Protein AF-A0A5K1AJ91-F1 (afdb_monomer)

Nearest PDB structures (foldseek):
  3t4s-assembly1_A  TM=8.915E-01  e=1.810E-06  Arabidopsis thaliana
  3t4q-assembly1_A  TM=8.744E-01  e=1.943E-06  Arabidopsis thaliana
  3t4t-assembly1_B  TM=8.647E-01  e=1.572E-06  Arabidopsis thaliana
  9b3k-assembly1_L  TM=3.046E-01  e=3.519E+00  Homo sapiens
  7nj3-assembly1_F  TM=2.349E-01  e=2.000E+00  Camelidae mixed library

Radius of gyration: 13.21 Å; Cα contacts (8 Å, |Δi|>4): 82; chains: 1; bounding box: 36×33×26 Å

pLDDT: mean 80.58, std 9.68, range [57.62, 92.0]

InterPro domains:
  IPR006189 CHASE domain [PS50839] (1-69)
  IPR042240 CHASE domain superfamily [G3DSA:3.30.450.350] (1-70)

Mean predicted aligned error: 6.77 Å

Secondary structure (DSSP, 8-state):
-------HHHHHHHHHHHH-SS-----EEEE-SSTTSPEEEES-S----S-PPEEEE--S-TT--EEEE-

Sequence (70 aa):
YIGGIFDIESLVEKLLHQLASKQTIVVNVYDTTNASHSISMYGPTVLDNRQRHVSPLNFGDPFRKHEMQC

Foldseek 3Di:
DDDDDDPPAVVVVVVCVVVPPDDDDFKWKWWCLPVVDIDTSDTDPDPPVPDWDKDWDDPPDPSITMIMID

Organism: NCBI:txid210225

Solvent-accessible surface area (backbone atoms only — not comparable to full-atom values): 4524 Å² total; per-residue (Å²): 138,92,83,82,87,80,62,56,56,66,51,51,52,53,53,47,61,72,67,45,84,80,61,94,74,63,59,31,32,32,37,44,63,42,80,91,60,61,43,80,66,37,56,76,97,68,81,74,86,73,79,69,50,80,43,87,44,83,91,83,51,94,85,58,39,34,36,35,39,64

Structure (mmCIF, N/CA/C/O backbone):
data_AF-A0A5K1AJ91-F1
#
_entry.id   AF-A0A5K1AJ91-F1
#
loop_
_atom_site.group_PDB
_atom_site.id
_atom_site.type_symbol
_atom_site.label_atom_id
_atom_site.label_alt_id
_atom_site.label_comp_id
_atom_site.label_asym_id
_atom_site.label_entity_id
_atom_site.label_seq_id
_atom_site.pdbx_PDB_ins_code
_atom_site.Cartn_x
_atom_site.Cartn_y
_atom_site.Cartn_z
_atom_site.occupancy
_atom_site.B_iso_or_equiv
_atom_site.auth_seq_id
_atom_site.auth_comp_id
_atom_site.auth_asym_id
_atom_site.auth_atom_id
_atom_site.pdbx_PDB_model_num
ATOM 1 N N . TYR A 1 1 ? 16.935 14.604 -5.975 1.00 74.06 1 TYR A N 1
ATOM 2 C CA . TYR A 1 1 ? 15.717 13.787 -5.838 1.00 74.06 1 TYR A CA 1
ATOM 3 C C . TYR A 1 1 ? 14.934 14.303 -4.650 1.00 74.06 1 TYR A C 1
ATOM 5 O O . TYR A 1 1 ? 15.523 14.442 -3.587 1.00 74.06 1 TYR A O 1
ATOM 13 N N . ILE A 1 2 ? 13.662 14.648 -4.842 1.00 77.38 2 ILE A N 1
ATOM 14 C CA . ILE A 1 2 ? 12.737 14.925 -3.739 1.00 77.38 2 ILE A CA 1
ATOM 15 C C . ILE A 1 2 ? 11.948 13.634 -3.551 1.00 77.38 2 ILE A C 1
ATOM 17 O O . ILE A 1 2 ? 11.247 13.211 -4.465 1.00 77.38 2 ILE A O 1
ATOM 21 N N . GLY A 1 3 ? 12.156 12.971 -2.419 1.00 84.00 3 GLY A N 1
ATOM 22 C CA . GLY A 1 3 ? 11.430 11.763 -2.045 1.00 84.00 3 GLY A CA 1
ATOM 23 C C . GLY A 1 3 ? 10.397 12.089 -0.975 1.00 84.00 3 GLY A C 1
ATOM 24 O O . GLY A 1 3 ? 10.672 12.888 -0.081 1.00 84.00 3 GLY A O 1
ATOM 25 N N . GLY A 1 4 ? 9.223 11.474 -1.074 1.00 83.06 4 GLY A N 1
ATOM 26 C CA . GLY A 1 4 ? 8.230 11.432 -0.005 1.00 83.06 4 GLY A CA 1
ATOM 27 C C . GLY A 1 4 ? 8.201 10.033 0.597 1.00 83.06 4 GLY A C 1
ATOM 28 O O . GLY A 1 4 ? 8.275 9.048 -0.136 1.00 83.06 4 GLY A O 1
ATOM 29 N N . ILE A 1 5 ? 8.112 9.947 1.922 1.00 83.31 5 ILE A N 1
ATOM 30 C CA . ILE A 1 5 ? 7.886 8.679 2.615 1.00 83.31 5 ILE A CA 1
ATOM 31 C C . ILE A 1 5 ? 6.382 8.549 2.818 1.00 83.31 5 ILE A C 1
AT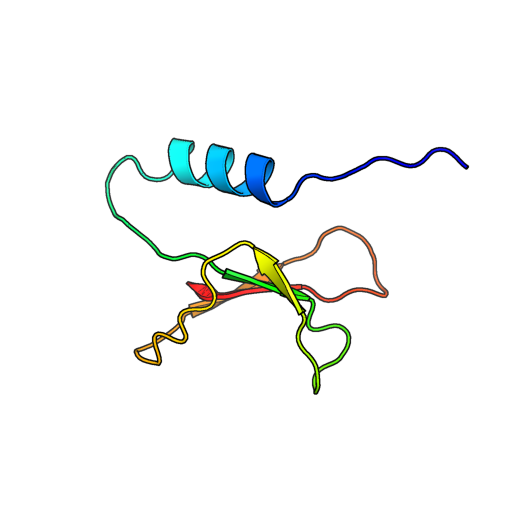OM 33 O O . ILE A 1 5 ? 5.761 9.417 3.431 1.00 83.31 5 ILE A O 1
ATOM 37 N N . PHE A 1 6 ? 5.810 7.472 2.293 1.00 81.69 6 PHE A N 1
ATOM 38 C CA . PHE A 1 6 ? 4.422 7.117 2.538 1.00 81.69 6 PHE A CA 1
ATOM 39 C C . PHE A 1 6 ? 4.378 6.055 3.626 1.00 81.69 6 PHE A C 1
ATOM 41 O O . PHE A 1 6 ? 4.723 4.900 3.388 1.00 81.69 6 PHE A O 1
ATOM 48 N N . ASP A 1 7 ? 3.958 6.462 4.819 1.00 83.44 7 ASP A N 1
ATOM 49 C CA . ASP A 1 7 ? 3.605 5.528 5.881 1.00 83.44 7 ASP A CA 1
ATOM 50 C C . ASP A 1 7 ? 2.190 4.992 5.620 1.00 83.44 7 ASP A C 1
ATOM 52 O O . ASP A 1 7 ? 1.180 5.604 5.982 1.00 83.44 7 ASP A O 1
ATOM 56 N N . ILE A 1 8 ? 2.138 3.875 4.894 1.00 81.56 8 ILE A N 1
ATOM 57 C CA . ILE A 1 8 ? 0.894 3.226 4.476 1.00 81.56 8 ILE A CA 1
ATOM 58 C C . ILE A 1 8 ? 0.110 2.714 5.692 1.00 81.56 8 ILE A C 1
ATOM 60 O O . ILE A 1 8 ? -1.117 2.807 5.676 1.00 81.56 8 ILE A O 1
ATOM 64 N N . GLU A 1 9 ? 0.778 2.252 6.757 1.00 82.81 9 GLU A N 1
ATOM 65 C CA . GLU A 1 9 ? 0.101 1.757 7.963 1.00 82.81 9 GLU A CA 1
ATOM 66 C C . GLU A 1 9 ? -0.748 2.848 8.610 1.00 82.81 9 GLU A C 1
ATOM 68 O O . GLU A 1 9 ? -1.968 2.698 8.729 1.00 82.81 9 GLU A O 1
ATOM 73 N N . SER A 1 10 ? -0.128 3.985 8.929 1.00 84.06 10 SER A N 1
ATOM 74 C CA . SER A 1 10 ? -0.811 5.106 9.580 1.00 84.06 10 SER A CA 1
ATOM 75 C C . SER A 1 10 ? -1.926 5.712 8.722 1.00 84.06 10 SER A C 1
ATOM 77 O O . SER A 1 10 ? -2.946 6.173 9.243 1.00 84.06 10 SER A O 1
ATOM 79 N N . LEU A 1 11 ? -1.728 5.785 7.401 1.00 80.62 11 LEU A N 1
ATOM 80 C CA . LEU A 1 11 ? -2.700 6.387 6.485 1.00 80.62 11 LEU A CA 1
ATOM 81 C C . LEU A 1 11 ? -3.944 5.513 6.332 1.00 80.62 11 LEU A C 1
ATOM 83 O O . LEU A 1 11 ? -5.063 6.022 6.438 1.00 80.62 11 LEU A O 1
ATOM 87 N N . VAL A 1 12 ? -3.753 4.213 6.101 1.00 79.88 12 VAL A N 1
ATOM 88 C CA . VAL A 1 12 ? -4.864 3.275 5.927 1.00 79.88 12 VAL A CA 1
ATOM 89 C C . VAL A 1 12 ? -5.623 3.112 7.238 1.00 79.88 12 VAL A C 1
ATOM 91 O O . VAL A 1 12 ? -6.849 3.181 7.223 1.00 79.88 12 VAL A O 1
ATOM 94 N N . GLU A 1 13 ? -4.933 3.015 8.378 1.00 80.94 13 GLU A N 1
ATOM 95 C CA . GLU A 1 13 ? -5.589 2.916 9.685 1.00 80.94 13 GLU A CA 1
ATOM 96 C C . GLU A 1 13 ? -6.485 4.128 9.969 1.00 80.94 13 GLU A C 1
ATOM 98 O O . GLU A 1 13 ? -7.650 3.963 10.328 1.00 80.94 13 GLU A O 1
ATOM 103 N N . LYS A 1 14 ? -5.998 5.354 9.736 1.00 82.31 14 LYS A N 1
ATOM 104 C CA . LYS A 1 14 ? -6.811 6.569 9.918 1.00 82.31 14 LYS A CA 1
ATOM 105 C C . LYS A 1 14 ? -8.027 6.589 9.002 1.00 82.31 14 LYS A C 1
ATOM 107 O O . LYS A 1 14 ? -9.109 6.988 9.431 1.00 82.31 14 LYS A O 1
ATOM 112 N N . LEU A 1 15 ? -7.859 6.174 7.750 1.00 78.88 15 LEU A N 1
ATOM 113 C CA . LEU A 1 15 ? -8.927 6.192 6.757 1.00 78.88 15 LEU A CA 1
ATOM 114 C C . LEU A 1 15 ? -9.993 5.132 7.076 1.00 78.88 15 LEU A C 1
ATOM 116 O O . LEU A 1 15 ? -11.186 5.436 7.061 1.00 78.88 15 LEU A O 1
ATOM 120 N N . LEU A 1 16 ? -9.574 3.926 7.468 1.00 77.94 16 LEU A N 1
ATOM 121 C CA . LEU A 1 16 ? -10.469 2.873 7.947 1.00 77.94 16 LEU A CA 1
ATOM 122 C C . LEU A 1 16 ? -11.171 3.278 9.239 1.00 77.94 16 LEU A C 1
ATOM 124 O O . LEU A 1 16 ? -12.373 3.071 9.351 1.00 77.94 16 LEU A O 1
ATOM 128 N N . HIS A 1 17 ? -10.472 3.912 10.181 1.00 78.44 17 HIS A N 1
ATOM 129 C CA . HIS A 1 17 ? -11.073 4.376 11.429 1.00 78.44 17 HIS A CA 1
ATOM 130 C C . HIS A 1 17 ? -12.181 5.414 11.193 1.00 78.44 17 HIS A C 1
ATOM 132 O O . HIS A 1 17 ? -13.212 5.375 11.860 1.00 78.44 17 HIS A O 1
ATOM 138 N N . GLN A 1 18 ? -12.014 6.309 10.211 1.00 77.75 18 GLN A N 1
ATOM 139 C CA . GLN A 1 18 ? -13.053 7.274 9.822 1.00 77.75 18 GLN A CA 1
ATOM 140 C C . GLN A 1 18 ? -14.272 6.608 9.155 1.00 77.75 18 GLN A C 1
ATOM 142 O O . GLN A 1 18 ? -15.396 7.076 9.324 1.00 77.75 18 GLN A O 1
ATOM 147 N N . LEU A 1 19 ? -14.072 5.519 8.405 1.00 72.94 19 LEU A N 1
ATOM 148 C CA . LEU A 1 19 ? -15.144 4.784 7.717 1.00 72.94 19 LEU A CA 1
ATOM 149 C C . LEU A 1 19 ? -15.873 3.788 8.635 1.00 72.94 19 LEU A C 1
ATOM 151 O O . 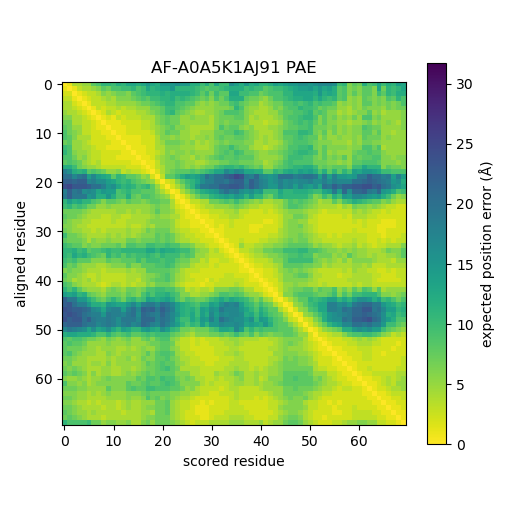LEU A 1 19 ? -17.080 3.580 8.507 1.00 72.94 19 LEU A O 1
ATOM 155 N N . ALA A 1 20 ? -15.151 3.164 9.566 1.00 59.34 20 ALA A N 1
ATOM 156 C CA . ALA A 1 20 ? -15.588 2.014 10.354 1.00 59.34 20 ALA A CA 1
ATOM 157 C C . ALA A 1 20 ? -16.460 2.379 11.568 1.00 59.34 20 ALA A C 1
ATOM 159 O O . ALA A 1 20 ? -16.416 1.713 12.600 1.00 59.34 20 ALA A O 1
ATOM 160 N N . SER A 1 21 ? -17.349 3.367 11.440 1.00 62.22 21 SER A N 1
ATOM 161 C CA . SER A 1 21 ? -18.355 3.663 12.470 1.00 62.22 21 SER A CA 1
ATOM 162 C C . SER A 1 21 ? -19.358 2.510 12.702 1.00 62.22 21 SER A C 1
ATOM 164 O O . SER A 1 21 ? -20.226 2.652 13.566 1.00 62.22 21 SER A O 1
ATOM 166 N N . LYS A 1 22 ? -19.311 1.386 11.958 1.00 57.62 22 LYS A N 1
ATOM 167 C CA . LYS A 1 22 ? -20.326 0.319 12.088 1.00 57.62 22 LYS A CA 1
ATOM 168 C C . LYS A 1 22 ? -19.899 -1.151 11.942 1.00 57.62 22 LYS A C 1
ATOM 170 O O . LYS A 1 22 ? -20.637 -1.976 12.469 1.00 57.62 22 LYS A O 1
ATOM 175 N N . GLN A 1 23 ? -18.792 -1.524 11.287 1.00 60.25 23 GLN A N 1
ATOM 176 C CA . GLN A 1 23 ? -18.390 -2.940 11.112 1.00 60.25 23 GLN A CA 1
ATOM 177 C C . GLN A 1 23 ? -16.861 -3.106 11.075 1.00 60.25 23 GLN A C 1
ATOM 179 O O . GLN A 1 23 ? -16.165 -2.298 10.464 1.00 60.25 23 GLN A O 1
ATOM 184 N N . THR A 1 24 ? -16.351 -4.165 11.714 1.00 66.31 24 THR A N 1
ATOM 185 C CA . THR A 1 24 ? -14.936 -4.568 11.689 1.00 66.31 24 THR A CA 1
ATOM 186 C C . THR A 1 24 ? -14.645 -5.340 10.406 1.00 66.31 24 THR A C 1
ATOM 188 O O . THR A 1 24 ? -14.907 -6.540 10.331 1.00 66.31 24 THR A O 1
ATOM 191 N N . ILE A 1 25 ? -14.139 -4.646 9.391 1.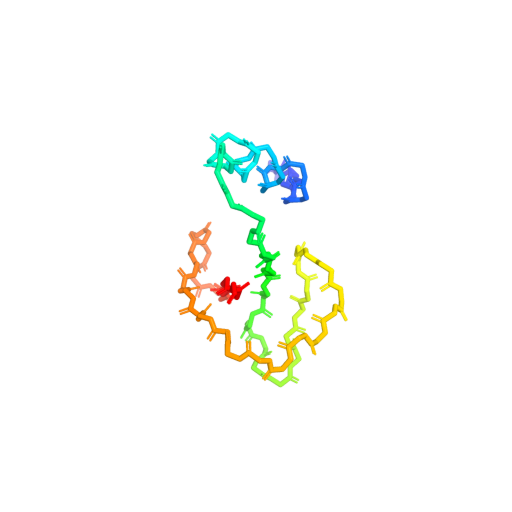00 72.81 25 ILE A N 1
ATOM 192 C CA . ILE A 1 25 ? -13.656 -5.260 8.151 1.00 72.81 25 ILE A CA 1
ATOM 193 C C . ILE A 1 25 ? -12.142 -5.416 8.286 1.00 72.81 25 ILE A C 1
ATOM 195 O O . ILE A 1 25 ? -11.457 -4.464 8.663 1.00 72.81 25 ILE A O 1
ATOM 199 N N . VAL A 1 26 ? -11.624 -6.612 8.013 1.00 77.25 26 VAL A N 1
ATOM 200 C CA . VAL A 1 26 ? -10.1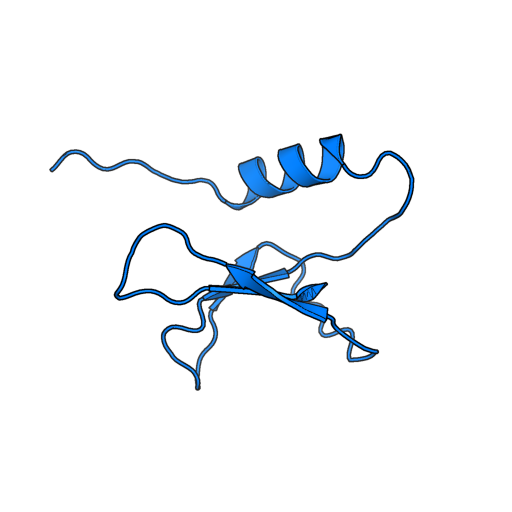78 -6.832 7.916 1.00 77.25 26 VAL A CA 1
ATOM 201 C C . VAL A 1 26 ? -9.753 -6.380 6.530 1.00 77.25 26 VAL A C 1
ATOM 203 O O . VAL A 1 26 ? -10.365 -6.782 5.554 1.00 77.25 26 VAL A O 1
ATOM 206 N N . VAL A 1 27 ? -8.736 -5.530 6.438 1.00 81.69 27 VAL A N 1
ATOM 207 C CA . VAL A 1 27 ? -8.256 -5.017 5.154 1.00 81.69 27 VAL A CA 1
ATOM 208 C C . VAL A 1 27 ? -6.775 -5.308 5.035 1.00 81.69 27 VAL A C 1
ATOM 210 O O . VAL A 1 27 ? -5.991 -4.906 5.893 1.00 81.69 27 VAL A O 1
ATOM 213 N N . ASN A 1 28 ? -6.405 -5.967 3.944 1.00 86.62 28 ASN A N 1
ATOM 214 C CA . ASN A 1 28 ? -5.028 -6.241 3.575 1.00 86.62 28 ASN A CA 1
ATOM 215 C C . ASN A 1 28 ? -4.710 -5.537 2.258 1.00 86.62 28 ASN A C 1
ATOM 217 O O . ASN A 1 28 ? -5.513 -5.564 1.326 1.00 86.62 28 ASN A O 1
ATOM 221 N N . VAL A 1 29 ? -3.533 -4.928 2.158 1.00 88.06 29 VAL A N 1
ATOM 222 C CA . VAL A 1 29 ? -3.044 -4.326 0.911 1.00 88.06 29 VAL A CA 1
ATOM 223 C C . VAL A 1 29 ? -1.804 -5.075 0.472 1.00 88.06 29 VAL A C 1
ATOM 225 O O . VAL A 1 29 ? -0.859 -5.224 1.247 1.00 88.06 29 VAL A O 1
ATOM 228 N N . TYR A 1 30 ? -1.799 -5.514 -0.781 1.00 89.19 30 TYR A N 1
ATOM 229 C CA . TYR A 1 30 ? -0.689 -6.232 -1.385 1.00 89.19 30 TYR A CA 1
ATOM 230 C C . TYR A 1 30 ? -0.139 -5.476 -2.588 1.00 89.19 30 TYR A C 1
ATOM 232 O O . TYR A 1 30 ? -0.897 -4.958 -3.406 1.00 89.19 30 TYR A O 1
ATOM 240 N N . ASP A 1 31 ? 1.183 -5.474 -2.723 1.00 90.19 31 ASP A N 1
ATOM 241 C CA . ASP A 1 31 ? 1.862 -5.203 -3.985 1.00 90.19 31 ASP A CA 1
ATOM 242 C C . ASP A 1 31 ? 1.929 -6.514 -4.774 1.00 90.19 31 ASP A C 1
ATOM 244 O O . ASP A 1 31 ? 2.575 -7.479 -4.355 1.00 90.19 31 ASP A O 1
ATOM 248 N N . THR A 1 32 ? 1.230 -6.548 -5.905 1.00 90.69 32 THR A N 1
ATOM 249 C CA . THR A 1 32 ? 1.138 -7.688 -6.826 1.00 90.69 32 THR A CA 1
ATOM 250 C C . THR A 1 32 ? 1.951 -7.461 -8.099 1.00 90.69 32 THR A C 1
ATOM 252 O O . THR A 1 32 ? 1.762 -8.152 -9.102 1.00 90.69 32 THR A O 1
ATOM 255 N N . THR A 1 33 ? 2.905 -6.521 -8.074 1.00 90.38 33 THR A N 1
ATOM 256 C CA . THR A 1 33 ? 3.834 -6.266 -9.187 1.00 90.38 33 THR A CA 1
ATOM 257 C C . THR A 1 33 ? 4.566 -7.543 -9.591 1.00 90.38 33 THR A C 1
ATOM 259 O O . THR A 1 33 ? 4.737 -7.813 -10.779 1.00 90.38 33 THR A O 1
ATOM 262 N N . ASN A 1 34 ? 4.943 -8.368 -8.608 1.00 89.44 34 ASN A N 1
ATOM 263 C CA . ASN A 1 34 ? 5.368 -9.741 -8.839 1.00 89.44 34 ASN A CA 1
ATOM 264 C C . ASN A 1 34 ? 4.221 -10.695 -8.485 1.00 89.44 34 ASN A C 1
ATOM 266 O O . ASN A 1 34 ? 3.988 -10.983 -7.315 1.00 89.44 34 ASN A O 1
ATOM 270 N N . ALA A 1 35 ? 3.531 -11.213 -9.502 1.00 80.75 35 ALA A N 1
ATOM 271 C CA . ALA A 1 35 ? 2.381 -12.097 -9.316 1.00 80.75 35 ALA A CA 1
ATOM 272 C C . ALA A 1 35 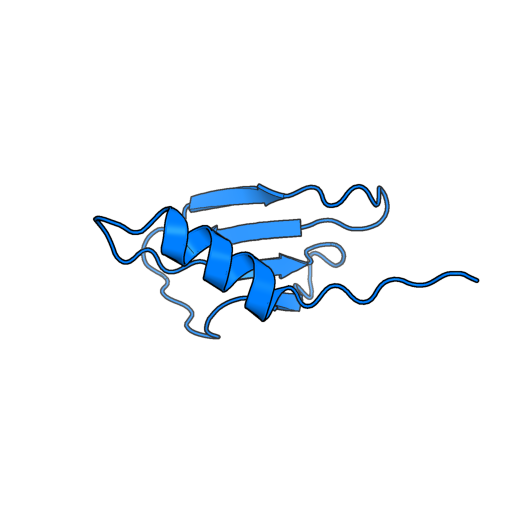? 2.706 -13.374 -8.513 1.00 80.75 35 ALA A C 1
ATOM 274 O O . ALA A 1 35 ? 1.829 -13.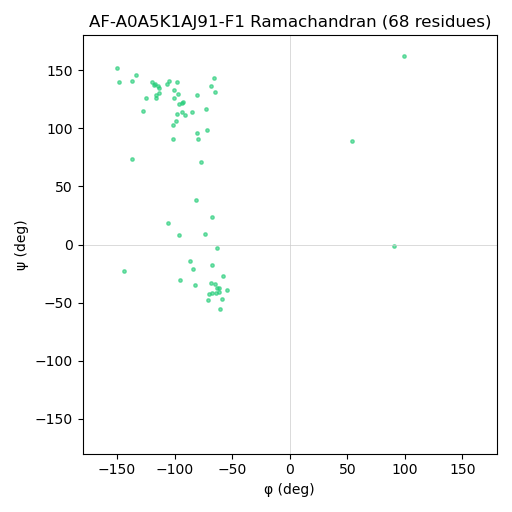915 -7.847 1.00 80.75 35 ALA A O 1
ATOM 275 N N . SER A 1 36 ? 3.957 -13.845 -8.548 1.00 83.56 36 SER A N 1
ATOM 276 C CA . SER A 1 36 ? 4.395 -15.021 -7.784 1.00 83.56 36 SER A CA 1
ATOM 277 C C . SER A 1 36 ? 4.790 -14.691 -6.343 1.00 83.56 36 SER A C 1
ATOM 279 O O . SER A 1 36 ? 4.819 -15.580 -5.498 1.00 83.56 36 SER A O 1
ATOM 281 N N . HIS A 1 37 ? 5.117 -13.428 -6.061 1.00 84.12 37 HIS A N 1
ATOM 282 C CA . HIS A 1 37 ? 5.603 -12.970 -4.762 1.00 84.12 37 HIS A CA 1
ATOM 283 C C . HIS A 1 37 ? 4.923 -11.655 -4.389 1.00 84.12 37 HIS A C 1
ATOM 285 O O . HIS A 1 37 ? 5.535 -10.586 -4.440 1.00 84.12 37 HIS A O 1
ATOM 291 N N . SER A 1 38 ? 3.646 -11.747 -4.021 1.00 87.00 38 SER A N 1
ATOM 292 C CA . SER A 1 38 ? 2.908 -10.601 -3.503 1.00 87.00 38 SER A CA 1
ATOM 293 C C . SER A 1 38 ? 3.504 -10.140 -2.172 1.00 87.00 38 SER A C 1
ATOM 295 O O . SER A 1 38 ? 3.699 -10.956 -1.267 1.00 87.00 38 SER A O 1
ATOM 297 N N . ILE A 1 39 ? 3.754 -8.842 -2.032 1.00 89.06 39 ILE A N 1
ATOM 298 C CA . ILE A 1 39 ? 4.314 -8.254 -0.810 1.00 89.06 39 ILE A CA 1
ATOM 299 C C . ILE A 1 39 ? 3.177 -7.620 -0.010 1.00 89.06 39 ILE A C 1
ATOM 301 O O . ILE A 1 39 ? 2.442 -6.793 -0.541 1.00 89.06 39 ILE A O 1
ATOM 305 N N . SER A 1 40 ? 3.034 -7.990 1.264 1.00 88.38 40 SER A N 1
ATOM 306 C CA . SER A 1 40 ? 2.062 -7.360 2.166 1.00 88.38 40 SER A CA 1
ATOM 307 C C . SER A 1 40 ? 2.539 -5.958 2.537 1.00 88.38 40 SER A C 1
ATOM 309 O O . SER A 1 40 ? 3.595 -5.813 3.147 1.00 88.38 40 SER A O 1
ATOM 311 N N . MET A 1 41 ? 1.776 -4.937 2.154 1.00 88.38 41 MET A N 1
ATOM 312 C CA . MET A 1 41 ? 2.035 -3.533 2.495 1.00 88.38 41 MET A CA 1
ATOM 313 C C . MET A 1 41 ? 1.252 -3.080 3.726 1.00 88.38 41 MET A C 1
ATOM 315 O O . MET A 1 41 ? 1.711 -2.207 4.453 1.00 88.38 41 MET A O 1
ATOM 319 N N . TYR A 1 42 ? 0.069 -3.654 3.942 1.00 87.81 42 TYR A N 1
ATOM 320 C CA . TYR A 1 42 ? -0.788 -3.351 5.082 1.00 87.81 42 TYR A CA 1
ATOM 321 C C . TYR A 1 42 ? -1.624 -4.565 5.465 1.00 87.81 42 TYR A C 1
ATOM 323 O O . TYR A 1 42 ? -2.004 -5.353 4.595 1.00 87.81 42 TYR A O 1
ATOM 331 N N . GLY A 1 43 ? -1.972 -4.641 6.745 1.00 82.62 43 GLY A N 1
ATOM 332 C CA . GLY A 1 43 ? -2.927 -5.599 7.278 1.00 82.62 43 GLY A CA 1
ATOM 333 C C . GLY A 1 43 ? -2.271 -6.817 7.933 1.00 82.62 43 GLY A C 1
ATOM 334 O O . GLY A 1 43 ? -1.075 -7.074 7.758 1.00 82.62 43 GLY A O 1
ATOM 335 N N . PRO A 1 44 ? -3.034 -7.556 8.751 1.00 76.12 44 PRO A N 1
ATOM 336 C CA . PRO A 1 44 ? -2.534 -8.728 9.451 1.00 76.12 44 PRO A CA 1
ATOM 337 C C . PRO A 1 44 ? -2.159 -9.854 8.476 1.00 76.12 44 PRO A C 1
ATOM 339 O O . PRO A 1 44 ? -2.887 -10.147 7.530 1.00 76.12 44 PRO A O 1
ATOM 342 N N . THR A 1 45 ? -1.083 -10.592 8.774 1.00 66.94 45 THR A N 1
ATOM 343 C CA . THR A 1 45 ? -0.640 -11.805 8.045 1.00 66.94 45 THR A CA 1
ATOM 344 C C . THR A 1 45 ? -1.603 -12.995 8.208 1.00 66.94 45 THR A C 1
ATOM 346 O O . THR A 1 45 ? -1.210 -14.160 8.129 1.00 66.94 45 THR A O 1
ATOM 349 N N . VAL A 1 46 ? -2.870 -12.732 8.516 1.00 61.44 46 V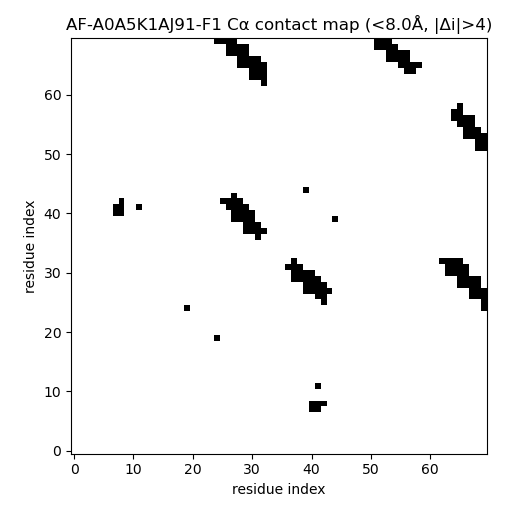AL A N 1
ATOM 350 C CA . VAL A 1 46 ? -3.875 -13.751 8.775 1.00 61.44 46 VAL A CA 1
ATOM 351 C C . VAL A 1 46 ? -4.555 -14.080 7.458 1.00 61.44 46 VAL A C 1
ATOM 353 O O . VAL A 1 46 ? -5.284 -13.283 6.870 1.00 61.44 46 VAL A O 1
ATOM 356 N N . LEU A 1 47 ? -4.290 -15.295 6.996 1.00 59.38 47 LEU A N 1
ATOM 357 C CA . LEU A 1 47 ? -4.885 -15.879 5.809 1.00 59.38 47 LEU A CA 1
ATOM 358 C C . LEU A 1 47 ? -6.315 -16.343 6.157 1.00 59.38 47 LEU A C 1
ATOM 360 O O . LEU A 1 47 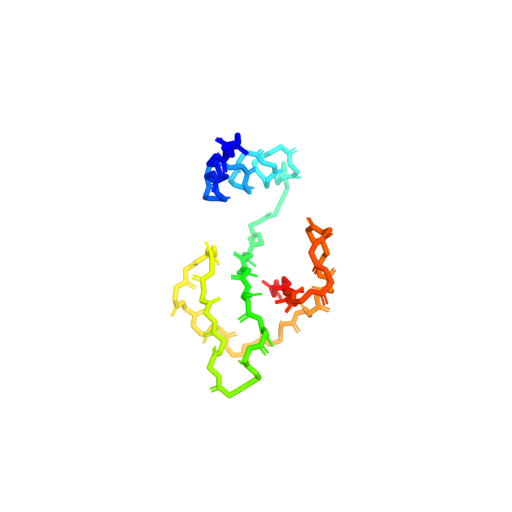? -6.566 -17.541 6.261 1.00 59.38 47 LEU A O 1
ATOM 364 N N . ASP A 1 48 ? -7.267 -15.427 6.375 1.00 58.75 48 ASP A N 1
ATOM 365 C CA . ASP A 1 48 ? -8.663 -15.857 6.533 1.00 58.75 48 ASP A CA 1
ATOM 366 C C . ASP A 1 48 ? -9.182 -16.313 5.166 1.00 58.75 48 ASP A C 1
ATOM 368 O O . ASP A 1 48 ? -9.434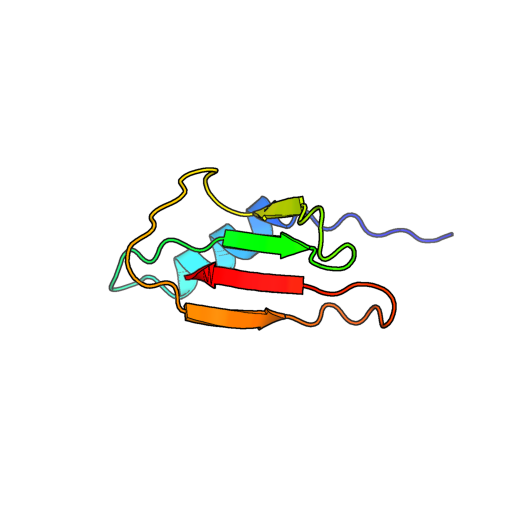 -15.514 4.266 1.00 58.75 48 ASP A O 1
ATOM 372 N N . ASN A 1 49 ? -9.177 -17.621 4.917 1.00 60.91 49 ASN A N 1
ATOM 373 C CA . ASN A 1 49 ? -9.492 -18.223 3.614 1.00 60.91 49 ASN A CA 1
ATOM 374 C C . ASN A 1 49 ? -10.987 -18.175 3.269 1.00 60.91 49 ASN A C 1
ATOM 376 O O . ASN A 1 49 ? -11.433 -18.802 2.305 1.00 60.91 49 ASN A O 1
ATOM 380 N N . ARG A 1 50 ? -11.782 -17.451 4.055 1.00 62.78 50 ARG A N 1
ATOM 381 C CA . ARG A 1 50 ? -13.229 -17.430 3.947 1.00 62.78 50 ARG A CA 1
ATOM 382 C C . ARG A 1 50 ? -13.678 -16.161 3.223 1.00 62.78 50 ARG A C 1
ATOM 384 O O . ARG A 1 50 ? -13.913 -15.144 3.842 1.00 62.78 50 ARG A O 1
ATOM 391 N N . GLN A 1 51 ? -13.800 -16.270 1.897 1.00 67.56 51 GLN A N 1
ATOM 392 C CA . GLN A 1 51 ? -14.425 -15.286 0.998 1.00 67.56 51 GLN A CA 1
ATOM 393 C C . GLN A 1 51 ? -13.859 -13.858 1.114 1.00 67.56 51 GLN A C 1
ATOM 395 O O . GLN A 1 51 ? -14.392 -13.028 1.836 1.00 67.56 51 GLN A O 1
ATOM 400 N N . ARG A 1 52 ? -12.814 -13.569 0.327 1.00 79.06 52 ARG A N 1
ATOM 401 C CA . ARG A 1 52 ? -12.225 -12.227 0.226 1.00 79.06 52 ARG A CA 1
ATOM 402 C C . ARG A 1 52 ? -12.742 -11.482 -0.994 1.00 79.06 52 ARG A C 1
ATOM 404 O O . ARG A 1 52 ? -12.857 -12.065 -2.075 1.00 79.06 52 ARG A O 1
ATOM 411 N N . HIS A 1 53 ? -13.005 -10.195 -0.836 1.00 85.12 53 HIS A N 1
ATOM 412 C CA . HIS A 1 53 ? -13.267 -9.290 -1.943 1.00 85.12 53 HIS A CA 1
ATOM 413 C C . HIS A 1 53 ? -11.964 -8.614 -2.374 1.00 85.12 53 HIS A C 1
ATOM 415 O O . HIS A 1 53 ? -11.311 -7.958 -1.567 1.00 85.12 53 HIS A O 1
ATOM 421 N N . VAL A 1 54 ? -11.589 -8.767 -3.647 1.00 88.06 54 VAL A N 1
ATOM 422 C CA . VAL A 1 54 ? -10.399 -8.120 -4.216 1.00 88.06 54 VAL A CA 1
ATOM 423 C C . VAL A 1 54 ? -10.822 -6.840 -4.924 1.00 88.06 54 VAL A C 1
ATOM 425 O O . VAL A 1 54 ? -11.615 -6.874 -5.863 1.00 88.06 54 VAL A O 1
ATOM 428 N N . SER A 1 55 ? -10.280 -5.711 -4.480 1.00 86.88 55 SER A N 1
ATOM 429 C CA . SER A 1 55 ? -10.462 -4.401 -5.099 1.00 86.88 55 SER A CA 1
ATOM 430 C C . SER A 1 55 ? -9.135 -3.903 -5.683 1.00 86.88 55 SER A C 1
ATOM 432 O O . SER A 1 55 ? -8.124 -3.905 -4.976 1.00 86.88 55 SER A O 1
ATOM 434 N N . PRO A 1 56 ? -9.098 -3.456 -6.950 1.00 88.44 56 PRO A N 1
ATOM 435 C CA . PRO A 1 56 ? -7.879 -2.915 -7.542 1.00 88.44 56 PRO A CA 1
ATOM 436 C C . PRO A 1 56 ? -7.500 -1.577 -6.889 1.00 88.44 56 PRO A C 1
ATOM 438 O O . PRO A 1 56 ? -8.353 -0.707 -6.707 1.00 88.44 56 PRO A O 1
ATOM 441 N N . LEU A 1 57 ? -6.213 -1.393 -6.582 1.00 88.31 57 LEU A N 1
ATOM 442 C CA . LEU A 1 57 ? -5.654 -0.146 -6.059 1.00 88.31 57 LEU A CA 1
ATOM 443 C C . LEU A 1 57 ? -4.621 0.431 -7.029 1.00 88.31 57 LEU A C 1
ATOM 445 O O . LEU A 1 57 ? -3.764 -0.272 -7.561 1.00 88.31 57 LEU A O 1
ATOM 449 N N . ASN A 1 58 ? -4.679 1.745 -7.237 1.00 88.69 58 ASN A N 1
ATOM 450 C CA . ASN A 1 58 ? -3.735 2.460 -8.088 1.00 88.69 58 ASN A CA 1
ATOM 451 C C . ASN A 1 58 ? -3.134 3.647 -7.327 1.00 88.69 58 ASN A C 1
ATOM 453 O O . ASN A 1 58 ? -3.844 4.594 -6.997 1.00 88.69 58 ASN A O 1
ATOM 457 N N . PHE A 1 59 ? -1.824 3.594 -7.072 1.00 86.62 59 PHE A N 1
ATOM 458 C CA . PHE A 1 59 ? -1.067 4.663 -6.407 1.00 86.62 59 PHE A CA 1
ATOM 459 C C . PHE A 1 59 ? -0.366 5.619 -7.387 1.00 86.62 59 PHE A C 1
ATOM 461 O O . PHE A 1 59 ? 0.405 6.476 -6.967 1.00 86.62 59 PHE A O 1
ATOM 468 N N . GLY A 1 60 ? -0.634 5.498 -8.690 1.00 87.25 60 GLY A N 1
ATOM 469 C CA . GLY A 1 60 ? -0.126 6.409 -9.719 1.00 87.25 60 GLY A CA 1
ATOM 470 C C . GLY A 1 60 ? 1.209 6.006 -10.349 1.00 87.25 60 GLY A C 1
ATOM 471 O O . GLY A 1 60 ? 1.658 6.687 -11.268 1.00 87.25 60 GLY A O 1
ATOM 472 N N . ASP A 1 61 ? 1.821 4.902 -9.912 1.00 88.00 61 ASP A N 1
ATOM 473 C CA . ASP A 1 61 ? 2.991 4.314 -10.571 1.00 88.00 61 ASP A CA 1
ATOM 474 C C . ASP A 1 61 ? 2.548 3.227 -11.575 1.00 88.00 61 ASP A C 1
ATOM 476 O O . ASP A 1 61 ? 2.028 2.193 -11.153 1.00 88.00 61 ASP A O 1
ATOM 480 N N . PRO A 1 62 ? 2.748 3.414 -12.896 1.00 89.50 62 PRO A N 1
ATOM 481 C CA . PRO A 1 62 ? 2.365 2.427 -13.908 1.00 89.50 62 PRO A CA 1
ATOM 482 C C . PRO A 1 62 ? 3.182 1.127 -13.843 1.00 89.50 62 PRO A C 1
ATOM 484 O O . PRO A 1 62 ? 2.756 0.115 -14.404 1.00 89.50 62 PRO A O 1
ATOM 487 N N . PHE A 1 63 ? 4.343 1.133 -13.182 1.00 89.75 63 PHE A N 1
ATOM 488 C CA . PHE A 1 63 ? 5.184 -0.051 -13.012 1.00 89.75 63 PHE A CA 1
ATOM 489 C C . PHE A 1 63 ? 4.798 -0.889 -11.794 1.00 89.75 63 PHE A C 1
ATOM 491 O O . PHE A 1 63 ? 5.249 -2.031 -11.692 1.00 89.75 63 PHE A O 1
ATOM 498 N N . ARG A 1 64 ? 3.978 -0.353 -10.882 1.00 90.31 64 ARG A N 1
ATOM 499 C CA . ARG A 1 64 ? 3.580 -1.032 -9.648 1.00 90.31 64 ARG A CA 1
ATOM 500 C C . ARG A 1 64 ? 2.094 -1.352 -9.645 1.00 90.31 64 ARG A C 1
ATOM 502 O O . ARG A 1 64 ? 1.257 -0.514 -9.970 1.00 90.31 64 ARG A O 1
ATOM 509 N N . LYS A 1 65 ? 1.755 -2.572 -9.241 1.00 92.00 65 LYS A N 1
ATOM 510 C CA . LYS A 1 65 ? 0.367 -3.034 -9.126 1.00 92.00 65 LYS A CA 1
ATOM 511 C C . LYS A 1 65 ? 0.029 -3.306 -7.677 1.00 92.00 65 LYS A C 1
ATOM 513 O O . LYS A 1 65 ? 0.822 -3.920 -6.969 1.00 92.00 65 LYS A O 1
ATOM 518 N N . HIS A 1 66 ? -1.151 -2.859 -7.264 1.00 91.62 66 HIS A N 1
ATOM 519 C CA . HIS A 1 66 ? -1.609 -3.000 -5.893 1.00 91.62 66 HIS A CA 1
ATOM 520 C C . HIS A 1 66 ? -3.044 -3.500 -5.859 1.00 91.62 66 HIS A C 1
ATOM 522 O O . HIS A 1 66 ? -3.869 -3.157 -6.710 1.00 91.62 66 HIS A O 1
ATOM 528 N N . GLU A 1 67 ? -3.347 -4.294 -4.846 1.00 90.38 67 GLU A N 1
ATOM 529 C CA . GLU A 1 67 ? -4.673 -4.847 -4.622 1.00 90.38 67 GLU A CA 1
ATOM 530 C C . GLU A 1 67 ? -5.024 -4.748 -3.143 1.00 90.38 67 GLU A C 1
ATOM 532 O O . GLU A 1 67 ? -4.181 -4.958 -2.270 1.00 90.38 67 GLU A O 1
ATOM 537 N N . MET A 1 68 ? -6.284 -4.429 -2.871 1.00 87.62 68 MET A N 1
ATOM 538 C CA . MET A 1 68 ? -6.874 -4.495 -1.544 1.00 87.62 68 MET A CA 1
ATOM 539 C C . MET A 1 68 ? -7.696 -5.773 -1.434 1.00 87.62 68 MET A C 1
ATOM 541 O O . MET A 1 68 ? -8.494 -6.069 -2.322 1.00 87.62 68 MET A O 1
ATOM 545 N N . GLN A 1 69 ? -7.518 -6.511 -0.349 1.00 87.06 69 GLN A N 1
ATOM 546 C CA . GLN A 1 69 ? -8.318 -7.678 -0.006 1.00 87.06 69 GLN A CA 1
ATOM 547 C C . GLN A 1 69 ? -9.065 -7.398 1.296 1.00 87.06 69 GLN A C 1
ATOM 549 O O . GLN A 1 69 ? -8.429 -7.047 2.290 1.00 87.06 69 GLN A O 1
ATOM 554 N N . CYS A 1 70 ? -10.387 -7.563 1.270 1.00 83.12 70 CYS A N 1
ATOM 555 C CA . CYS A 1 70 ? -11.275 -7.409 2.424 1.00 83.12 70 CYS A CA 1
ATOM 556 C C . CYS A 1 70 ? -12.017 -8.707 2.732 1.00 83.12 70 CYS A C 1
ATOM 558 O O . CYS A 1 70 ? -12.355 -9.407 1.747 1.00 83.12 70 CYS A O 1
#